Protein AF-A0A1I8BFE4-F1 (afdb_monomer_lite)

Structure (mmCIF, N/CA/C/O backbone):
data_AF-A0A1I8BFE4-F1
#
_entry.id   AF-A0A1I8BFE4-F1
#
loop_
_atom_site.group_PDB
_atom_site.id
_atom_site.type_symbol
_atom_site.label_atom_id
_atom_site.label_alt_id
_atom_site.label_comp_id
_atom_site.label_asym_id
_atom_sit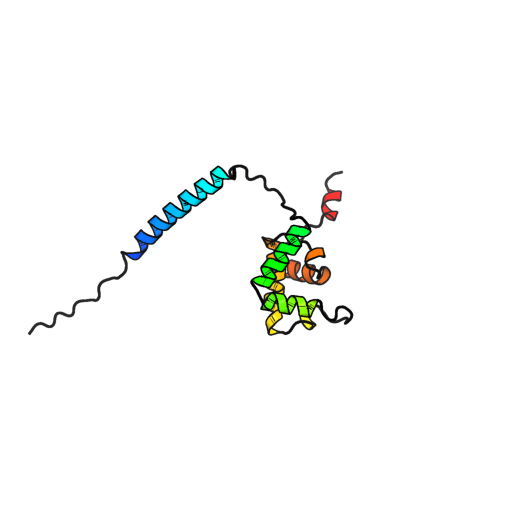e.label_entity_id
_atom_site.label_seq_id
_atom_site.pdbx_PDB_ins_code
_atom_site.Cartn_x
_atom_site.Cartn_y
_atom_site.Cartn_z
_atom_site.occupancy
_atom_site.B_iso_or_equiv
_atom_site.auth_seq_id
_atom_site.auth_comp_id
_atom_site.auth_asym_id
_atom_site.auth_atom_id
_atom_site.pdbx_PDB_model_num
ATOM 1 N N . MET A 1 1 ? -15.860 -60.209 39.116 1.00 42.31 1 MET A N 1
ATOM 2 C CA . MET A 1 1 ? -14.743 -59.276 38.864 1.00 42.31 1 MET A CA 1
ATOM 3 C C . MET A 1 1 ? -15.253 -58.228 37.896 1.00 42.31 1 MET A C 1
ATOM 5 O O . MET A 1 1 ? -15.353 -58.492 36.707 1.00 42.31 1 MET A O 1
ATOM 9 N N . ASP A 1 2 ? -15.693 -57.104 38.455 1.00 41.16 2 ASP A N 1
ATOM 10 C CA . ASP A 1 2 ? -16.298 -55.977 37.750 1.00 41.16 2 ASP A CA 1
ATOM 11 C C . ASP A 1 2 ? -15.225 -55.032 37.206 1.00 41.16 2 ASP A C 1
ATOM 13 O O . ASP A 1 2 ? -14.535 -54.362 37.973 1.00 41.16 2 ASP A O 1
ATOM 17 N N . THR A 1 3 ? -15.132 -54.897 35.888 1.00 40.34 3 THR A N 1
ATOM 18 C CA . THR A 1 3 ? -14.444 -53.771 35.246 1.00 40.34 3 THR A CA 1
ATOM 19 C C . THR A 1 3 ? -15.491 -52.840 34.647 1.00 40.34 3 THR A C 1
ATOM 21 O O . THR A 1 3 ? -15.815 -52.867 33.462 1.00 40.34 3 THR A O 1
ATOM 24 N N . LYS A 1 4 ? -16.050 -51.983 35.512 1.00 42.69 4 LYS A N 1
ATOM 25 C CA . LYS A 1 4 ? -16.855 -50.829 35.097 1.00 42.69 4 LYS A CA 1
ATOM 26 C C . LYS A 1 4 ? -15.959 -49.851 34.335 1.00 42.69 4 LYS A C 1
ATOM 28 O O . LYS A 1 4 ? -15.245 -49.054 34.940 1.00 42.69 4 LYS A O 1
ATOM 33 N N . TYR A 1 5 ? -16.029 -49.892 33.009 1.00 39.25 5 TYR A N 1
ATOM 34 C CA . TYR A 1 5 ? -15.545 -48.819 32.147 1.00 39.25 5 TYR A CA 1
ATOM 35 C C . TYR A 1 5 ? -16.319 -47.532 32.468 1.00 39.25 5 TYR A C 1
ATOM 37 O O . TYR A 1 5 ? -17.507 -47.406 32.170 1.00 39.25 5 TYR A O 1
ATOM 45 N N . LYS A 1 6 ? -15.645 -46.571 33.108 1.00 47.12 6 LYS A N 1
ATOM 46 C CA . LYS A 1 6 ? -16.141 -45.199 33.249 1.00 47.12 6 LYS A CA 1
ATOM 47 C C . LYS A 1 6 ? -16.002 -44.500 31.896 1.00 47.12 6 LYS A C 1
ATOM 49 O O . LYS A 1 6 ? -14.902 -44.416 31.355 1.00 47.12 6 LYS A O 1
ATOM 54 N N . LYS A 1 7 ? -17.124 -44.005 31.364 1.00 48.25 7 LYS A N 1
ATOM 55 C CA . LYS A 1 7 ? -17.155 -43.060 30.239 1.00 48.25 7 LYS A CA 1
ATOM 56 C C . LYS A 1 7 ? -16.271 -41.837 30.551 1.00 48.25 7 LYS A C 1
ATOM 58 O O . LYS A 1 7 ? -16.290 -41.383 31.698 1.00 48.25 7 LYS A O 1
ATOM 63 N N . PRO A 1 8 ? -15.546 -41.287 29.562 1.00 45.41 8 PRO A N 1
ATOM 64 C CA . PRO A 1 8 ? -14.879 -40.000 29.709 1.00 45.41 8 PRO A CA 1
ATOM 65 C C . PRO A 1 8 ? -15.920 -38.901 29.960 1.00 45.41 8 PRO A C 1
ATOM 67 O O . PRO A 1 8 ? -16.974 -38.875 29.323 1.00 45.41 8 PRO A O 1
ATOM 70 N N . MET A 1 9 ? -15.635 -38.048 30.946 1.00 48.41 9 MET A N 1
ATOM 71 C CA . MET A 1 9 ? -16.446 -36.885 31.297 1.00 48.41 9 MET A CA 1
ATOM 72 C C . MET A 1 9 ? -16.408 -35.847 30.171 1.00 48.41 9 MET A C 1
ATOM 74 O O . MET A 1 9 ? -15.344 -35.545 29.637 1.00 48.41 9 MET A O 1
ATOM 78 N N . ASP A 1 10 ? -17.579 -35.294 29.856 1.00 45.56 10 ASP A N 1
ATOM 79 C CA . ASP A 1 10 ? -17.772 -34.138 28.982 1.00 45.56 10 ASP A CA 1
ATOM 80 C C . ASP A 1 10 ? -17.005 -32.910 29.509 1.00 45.56 10 ASP A C 1
ATOM 82 O O . ASP A 1 10 ? -17.401 -32.280 30.490 1.00 45.56 10 ASP A O 1
ATOM 86 N N . GLU A 1 11 ? -15.945 -32.496 28.815 1.00 47.53 11 GLU A N 1
ATOM 87 C CA . GLU A 1 11 ? -15.238 -31.221 29.035 1.00 47.53 11 GLU A CA 1
ATOM 88 C C . GLU A 1 11 ? -15.999 -30.015 28.425 1.00 47.53 11 GLU A C 1
ATOM 90 O O . GLU A 1 11 ? -15.415 -29.073 27.887 1.00 47.53 11 GLU A O 1
ATOM 95 N N . GLY A 1 12 ? -17.335 -30.035 28.469 1.00 47.03 12 GLY A N 1
ATOM 96 C CA . GLY A 1 12 ? -18.188 -29.121 27.698 1.00 47.03 12 GLY A CA 1
ATOM 97 C C . GLY A 1 12 ? -18.652 -27.840 28.405 1.00 47.03 12 GLY A C 1
ATOM 98 O O . GLY A 1 12 ? -19.064 -26.891 27.729 1.00 47.03 12 GLY A O 1
ATOM 99 N N . GLU A 1 13 ? -18.606 -27.765 29.740 1.00 43.59 13 GLU A N 1
ATOM 100 C CA . GLU A 1 13 ? -19.368 -26.732 30.475 1.00 43.59 13 GLU A CA 1
ATOM 101 C C . GLU A 1 13 ? -18.541 -25.666 31.212 1.00 43.59 13 GLU A C 1
ATOM 103 O O . GLU A 1 13 ? -19.058 -24.586 31.498 1.00 43.59 13 GLU A O 1
ATOM 108 N N . SER A 1 14 ? -17.239 -25.870 31.438 1.00 45.25 14 SER A N 1
ATOM 109 C CA . SER A 1 14 ? -16.415 -24.909 32.203 1.00 45.25 14 SER A CA 1
ATOM 110 C C . SER A 1 14 ? -15.915 -23.704 31.373 1.00 45.25 14 SER A C 1
ATOM 112 O O . SER A 1 14 ? -15.817 -22.576 31.862 1.00 45.25 14 SER A O 1
ATOM 114 N N . SER A 1 15 ? -15.674 -23.893 30.070 1.00 44.22 15 SER A N 1
ATOM 115 C CA . SER A 1 15 ? -15.023 -22.893 29.196 1.00 44.22 15 SER A CA 1
ATOM 116 C C . SER A 1 15 ? -15.925 -21.712 28.782 1.00 44.22 15 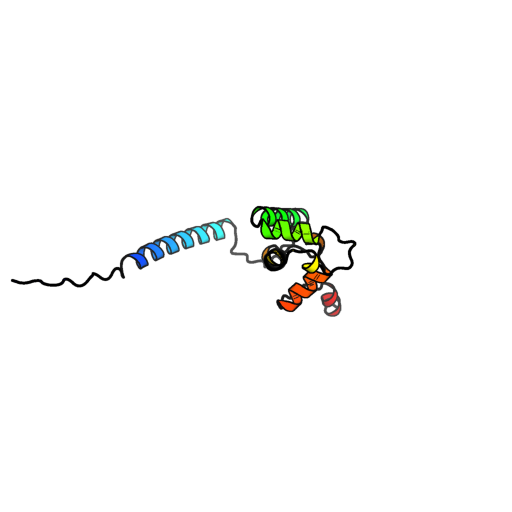SER A C 1
ATOM 118 O O . SER A 1 15 ? -15.458 -20.589 28.563 1.00 44.22 15 SER A O 1
ATOM 120 N N . LYS A 1 16 ? -17.249 -21.906 28.722 1.00 42.53 16 LYS A N 1
ATOM 121 C CA . LYS A 1 16 ? -18.178 -20.874 28.216 1.00 42.53 16 LYS A CA 1
ATOM 122 C C . LYS A 1 16 ? -18.401 -19.713 29.197 1.00 42.53 16 LYS A C 1
ATOM 124 O O . LYS A 1 16 ? -18.664 -18.590 28.765 1.00 42.53 16 LYS A O 1
ATOM 129 N N . ASN A 1 17 ? -18.266 -19.945 30.505 1.00 48.53 17 ASN A N 1
ATOM 130 C CA . ASN A 1 17 ? -18.554 -18.930 31.528 1.00 48.53 17 ASN A CA 1
ATOM 131 C C . ASN A 1 17 ? -17.400 -17.937 31.750 1.00 48.53 17 ASN A C 1
ATOM 133 O O . ASN A 1 17 ? -17.641 -16.740 31.931 1.00 48.53 17 ASN A O 1
ATOM 137 N N . TYR A 1 18 ? -16.147 -18.396 31.660 1.00 49.44 18 TYR A N 1
ATOM 138 C CA . TYR A 1 18 ? -14.967 -17.526 31.766 1.00 49.44 18 TYR A CA 1
ATOM 139 C C . TYR A 1 18 ? -14.925 -16.480 30.646 1.00 49.44 18 TYR A C 1
ATOM 141 O O . TYR A 1 18 ? -14.673 -15.296 30.889 1.00 49.44 18 TYR A O 1
ATOM 149 N N . ASN A 1 19 ? -15.273 -16.903 29.431 1.00 57.62 19 ASN A N 1
ATOM 150 C CA . ASN A 1 19 ? -15.276 -16.052 28.245 1.00 57.62 19 ASN A CA 1
ATOM 151 C C . ASN A 1 19 ? -16.345 -14.941 28.334 1.00 57.62 19 ASN A C 1
ATOM 153 O O . ASN A 1 19 ? -16.115 -13.797 27.943 1.00 57.62 19 ASN A O 1
ATOM 157 N N . LYS A 1 20 ? -17.494 -15.237 28.959 1.00 59.75 20 LYS A N 1
ATOM 158 C CA . LYS A 1 20 ? -18.599 -14.283 29.150 1.00 59.75 20 LYS A CA 1
ATOM 159 C C . LYS A 1 20 ? -18.265 -13.187 30.169 1.00 59.75 20 LYS A C 1
ATOM 161 O O . LYS A 1 20 ? -18.608 -12.025 29.952 1.00 59.75 20 LYS A O 1
ATOM 166 N N . LYS A 1 21 ? -17.565 -13.533 31.258 1.00 69.94 21 LYS A N 1
ATOM 167 C CA . LYS A 1 21 ? -17.121 -12.567 32.280 1.00 69.94 21 LYS A CA 1
ATOM 168 C C . LYS A 1 21 ? -16.032 -11.636 31.743 1.00 69.94 21 LYS A C 1
ATOM 170 O O . LYS A 1 21 ? -16.094 -10.432 31.986 1.00 69.94 21 LYS A O 1
ATOM 175 N N . TYR A 1 22 ? -15.080 -12.174 30.979 1.00 71.38 22 TYR A N 1
ATOM 176 C CA . TYR A 1 22 ? -14.043 -11.373 30.329 1.00 71.38 22 TYR A CA 1
ATOM 177 C C . TYR A 1 22 ? -14.640 -10.419 29.291 1.00 71.38 22 TYR A C 1
ATOM 179 O O . TYR A 1 22 ? -14.364 -9.224 29.325 1.00 71.38 22 TYR A O 1
ATOM 187 N N . TYR A 1 23 ? -15.535 -10.921 28.436 1.00 66.38 23 TYR A N 1
ATOM 188 C CA . TYR A 1 23 ? -16.222 -10.103 27.440 1.00 66.38 23 TYR A CA 1
ATOM 189 C C . TYR A 1 23 ? -17.051 -8.978 28.075 1.00 66.38 23 TYR A C 1
ATOM 191 O O . TYR A 1 23 ? -17.035 -7.850 27.590 1.00 66.38 23 TYR A O 1
ATOM 199 N N . LYS A 1 24 ? -17.733 -9.254 29.196 1.00 78.38 24 LYS A N 1
ATOM 200 C CA . LYS A 1 24 ? -18.476 -8.233 29.946 1.00 78.38 24 LYS A CA 1
ATOM 201 C C . LYS A 1 24 ? -17.547 -7.136 30.476 1.00 78.38 24 LYS A C 1
ATOM 203 O O . LYS A 1 24 ? -17.811 -5.965 30.227 1.00 78.38 24 LYS A O 1
ATOM 208 N N . LYS A 1 25 ? -16.434 -7.515 31.114 1.00 78.38 25 LYS A N 1
ATOM 209 C CA . LYS A 1 25 ? -15.439 -6.563 31.630 1.00 78.38 25 LYS A CA 1
ATOM 210 C C . LYS A 1 25 ? -14.799 -5.738 30.509 1.00 78.38 25 LYS A C 1
ATOM 212 O O . LYS A 1 25 ? -14.661 -4.529 30.641 1.00 78.38 25 LYS A O 1
ATOM 217 N N . PHE A 1 26 ? -14.464 -6.374 29.387 1.00 69.00 26 PHE A N 1
ATOM 218 C CA . PHE A 1 26 ? -13.947 -5.692 28.201 1.00 69.00 26 PHE A CA 1
ATOM 219 C C . PHE A 1 26 ? -14.953 -4.671 27.653 1.00 69.00 26 PHE A C 1
ATOM 221 O O . PHE A 1 26 ? -14.582 -3.545 27.344 1.00 69.00 26 PHE A O 1
ATOM 228 N N . LYS A 1 27 ? -16.238 -5.035 27.583 1.00 74.69 27 LYS A N 1
ATOM 229 C CA . LYS A 1 27 ? -17.304 -4.148 27.103 1.00 74.69 27 LYS A CA 1
ATOM 230 C C . LYS A 1 27 ? -17.540 -2.956 28.035 1.00 74.69 27 LYS A C 1
ATOM 232 O O . LYS A 1 27 ? -17.774 -1.852 27.559 1.00 74.69 27 LYS A O 1
ATOM 237 N N . GLU A 1 28 ? -17.460 -3.166 29.345 1.00 82.44 28 GLU A N 1
ATOM 238 C CA . GLU A 1 28 ? -17.547 -2.093 30.344 1.00 82.44 28 GLU A CA 1
ATOM 239 C C . GLU A 1 28 ? -16.371 -1.116 30.208 1.00 82.44 28 GLU A C 1
ATOM 241 O O . GLU A 1 28 ? -16.591 0.087 30.094 1.00 82.44 28 GLU A O 1
ATOM 246 N N . GLN A 1 29 ? -15.143 -1.633 30.089 1.00 75.12 29 GLN A N 1
ATOM 247 C CA . GLN A 1 29 ? -13.943 -0.818 29.865 1.00 75.12 29 GLN A CA 1
ATOM 248 C C . GLN A 1 29 ? -13.998 -0.048 28.539 1.00 75.12 29 GLN A C 1
ATOM 250 O O . GLN A 1 29 ? -13.617 1.119 28.487 1.00 75.12 29 GLN A O 1
ATOM 255 N N . LEU A 1 30 ? -14.501 -0.676 27.471 1.00 70.31 30 LEU A N 1
ATOM 256 C CA . LEU A 1 30 ? -14.699 -0.024 26.178 1.00 70.31 30 LEU A CA 1
ATOM 257 C C . LEU A 1 30 ? -15.679 1.152 26.300 1.00 70.31 30 LEU A C 1
ATOM 259 O O . LEU A 1 30 ? -15.362 2.256 25.871 1.00 70.31 30 LEU A O 1
ATOM 263 N N . ASN A 1 31 ? -16.824 0.942 26.954 1.00 74.31 31 ASN A N 1
ATOM 264 C CA . ASN A 1 31 ? -17.838 1.979 27.150 1.00 74.31 31 ASN A CA 1
ATOM 265 C C . ASN A 1 31 ? -17.320 3.154 27.998 1.00 74.31 31 ASN A C 1
ATOM 267 O O . ASN A 1 31 ? -17.668 4.304 27.739 1.00 74.31 31 ASN A O 1
ATOM 271 N N . GLU A 1 32 ? -16.505 2.890 29.023 1.00 78.81 32 GLU A N 1
ATOM 272 C CA . GLU A 1 32 ? -15.875 3.943 29.831 1.00 78.81 32 GLU A CA 1
ATOM 273 C C . GLU A 1 32 ? -14.899 4.785 29.002 1.00 78.81 32 GLU A C 1
ATOM 275 O O . GLU A 1 32 ? -14.895 6.013 29.108 1.00 78.81 32 GLU A O 1
ATOM 280 N N . ILE A 1 33 ? -14.110 4.139 28.138 1.00 73.75 33 ILE A N 1
ATOM 281 C CA . ILE A 1 33 ? -13.193 4.811 27.210 1.00 73.75 33 ILE A CA 1
ATOM 282 C C . ILE A 1 33 ? -13.975 5.641 26.186 1.00 73.75 33 ILE A C 1
ATOM 284 O O . ILE A 1 33 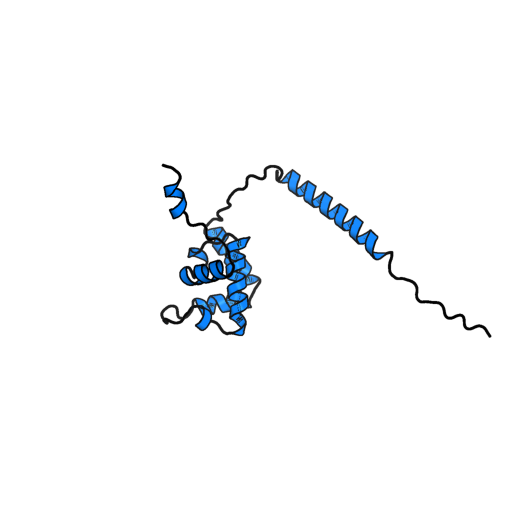? -13.609 6.788 25.931 1.00 73.75 33 ILE A O 1
ATOM 288 N N . GLU A 1 34 ? -15.051 5.101 25.619 1.00 68.12 34 GLU A N 1
ATOM 289 C CA . GLU A 1 34 ? -15.904 5.802 24.652 1.00 68.12 34 GLU A CA 1
ATOM 290 C C . GLU A 1 34 ? -16.554 7.048 25.272 1.00 68.12 34 GLU A C 1
ATOM 292 O O . GLU A 1 34 ? -16.482 8.133 24.692 1.00 68.12 34 GLU A O 1
ATOM 297 N N . LYS A 1 35 ? -17.096 6.934 26.492 1.00 73.12 35 LYS A N 1
ATOM 298 C CA . LYS A 1 35 ? -17.664 8.072 27.235 1.00 73.12 35 LYS A CA 1
ATOM 299 C C . LYS A 1 35 ? -16.612 9.119 27.588 1.00 73.12 35 LYS A C 1
ATOM 301 O O . LYS A 1 35 ? -16.836 10.308 27.379 1.00 73.12 35 LYS A O 1
ATOM 306 N N . LYS A 1 36 ? -15.441 8.694 28.081 1.00 72.44 36 LYS A N 1
ATOM 307 C CA . LYS A 1 36 ? -14.331 9.599 28.431 1.00 72.44 36 LYS A CA 1
ATOM 308 C C . LYS A 1 36 ? -13.827 10.392 27.221 1.00 72.44 36 LYS A C 1
ATOM 310 O O . LYS A 1 36 ? -13.405 11.533 27.377 1.00 72.44 36 LYS A O 1
ATOM 315 N N . ASN A 1 37 ? -13.881 9.798 26.031 1.00 62.59 37 ASN A N 1
ATOM 316 C CA . ASN A 1 37 ? -13.447 10.424 24.782 1.00 62.59 37 ASN A CA 1
ATOM 317 C C . ASN A 1 37 ? -14.583 11.127 24.017 1.00 62.59 37 ASN A C 1
ATOM 319 O O . ASN A 1 37 ? -14.373 11.544 22.879 1.00 62.59 37 ASN A O 1
ATOM 323 N N . ASN A 1 38 ? -15.767 11.279 24.625 1.00 59.22 38 ASN A N 1
ATOM 324 C CA . ASN A 1 38 ? -16.931 11.928 24.019 1.00 59.22 38 ASN A CA 1
ATOM 325 C C . ASN A 1 38 ? -17.335 11.296 22.663 1.00 59.22 38 ASN A C 1
ATOM 327 O O . ASN A 1 38 ? -17.771 11.981 21.736 1.00 59.22 38 ASN A O 1
ATOM 331 N N . CYS A 1 39 ? -17.169 9.971 22.539 1.00 55.34 39 CYS A N 1
ATOM 332 C CA . CYS A 1 39 ? -17.431 9.205 21.314 1.00 55.34 39 CYS A CA 1
ATOM 333 C C . CYS A 1 39 ? -18.927 9.060 20.975 1.00 55.34 39 CYS A C 1
ATOM 335 O O . CYS A 1 39 ? -19.256 8.557 19.898 1.00 55.34 39 CYS A O 1
ATOM 337 N N . ASP A 1 40 ? -19.825 9.522 21.853 1.00 53.75 40 ASP A N 1
ATOM 338 C CA . ASP A 1 40 ? -21.271 9.611 21.600 1.00 53.75 40 ASP A CA 1
ATOM 339 C C . ASP A 1 40 ? -21.582 10.549 20.418 1.00 53.75 40 ASP A C 1
ATOM 341 O O . ASP A 1 40 ? -22.570 10.367 19.702 1.00 53.75 40 ASP A O 1
ATOM 345 N N . TYR A 1 41 ? -20.684 11.500 20.132 1.00 44.22 41 TYR A N 1
ATOM 346 C CA . TYR A 1 41 ? -20.737 12.334 18.938 1.00 44.22 41 TYR A CA 1
ATOM 347 C C . TYR A 1 41 ? -20.042 11.631 17.762 1.00 44.22 41 TYR A C 1
ATOM 349 O O . TYR A 1 41 ? -18.890 11.906 17.420 1.00 44.22 41 TYR A O 1
ATOM 357 N N . LYS A 1 42 ? -20.756 10.721 17.087 1.00 48.81 42 LYS A N 1
ATOM 358 C CA . LYS A 1 42 ? -20.356 10.230 15.756 1.00 48.81 42 LYS A CA 1
ATOM 359 C C . LYS A 1 42 ? -20.596 11.311 14.703 1.00 48.81 42 LYS A C 1
ATOM 361 O O . LYS A 1 42 ? -21.375 11.126 13.769 1.00 48.81 42 LYS A O 1
ATOM 366 N N . GLU A 1 43 ? -19.888 12.432 14.800 1.00 43.41 43 GLU A N 1
ATOM 367 C CA . GLU A 1 43 ? -19.596 13.168 13.579 1.00 43.41 43 GLU A CA 1
ATOM 368 C C . GLU A 1 43 ? -18.819 12.195 12.691 1.00 43.41 43 GLU A C 1
ATOM 370 O O . GLU A 1 43 ? -17.724 11.756 13.047 1.00 43.41 43 GLU A O 1
ATOM 375 N N . LYS A 1 44 ? -19.385 11.823 11.537 1.00 42.56 44 LYS A N 1
ATOM 376 C CA . LYS A 1 44 ? -18.618 11.199 10.454 1.00 42.56 44 LYS A CA 1
ATOM 377 C C . LYS A 1 44 ? -17.618 12.240 9.950 1.00 42.56 44 LYS A C 1
ATOM 379 O O . LYS A 1 44 ? -17.788 12.808 8.873 1.00 42.56 44 LYS A O 1
ATOM 384 N N . ARG A 1 45 ? -16.592 12.537 10.746 1.00 40.06 45 ARG A N 1
ATOM 385 C CA . ARG A 1 45 ? -15.463 13.336 10.306 1.00 40.06 45 ARG A CA 1
ATOM 386 C C . ARG A 1 45 ? -14.798 12.504 9.231 1.00 40.06 45 ARG A C 1
ATOM 388 O O . ARG A 1 45 ? -14.329 11.403 9.499 1.00 40.06 45 ARG A O 1
ATOM 395 N N . LYS A 1 46 ? -14.796 13.013 8.001 1.00 50.94 46 LYS A N 1
ATOM 396 C CA . LYS A 1 46 ? -13.835 12.547 7.007 1.00 50.94 46 LYS A CA 1
ATOM 397 C C . LYS A 1 46 ? -12.477 12.999 7.516 1.00 50.94 46 LYS A C 1
ATOM 399 O O . LYS A 1 46 ? -12.070 14.133 7.253 1.00 50.94 46 LYS A O 1
ATOM 404 N N . ILE A 1 47 ? -11.842 12.163 8.325 1.00 53.91 47 ILE A N 1
ATOM 405 C CA . ILE A 1 47 ? -10.474 12.399 8.743 1.00 53.91 47 ILE A CA 1
ATOM 406 C C . ILE A 1 47 ? -9.675 12.345 7.443 1.00 53.91 47 ILE A C 1
ATOM 408 O O . ILE A 1 47 ? -9.682 11.363 6.719 1.00 53.91 47 ILE A O 1
ATOM 412 N N . HIS A 1 48 ? -9.093 13.473 7.064 1.00 63.75 48 HIS A N 1
ATOM 413 C CA . HIS A 1 48 ? -8.070 13.482 6.033 1.00 63.75 48 HIS A CA 1
ATOM 414 C C . HIS A 1 48 ? -6.774 13.570 6.820 1.00 63.75 48 HIS A C 1
ATOM 416 O O . HIS A 1 48 ? -6.452 14.660 7.306 1.00 63.75 48 HIS A O 1
ATOM 422 N N . PRO A 1 49 ? -6.084 12.439 7.061 1.00 79.44 49 PRO A N 1
ATOM 423 C CA . PRO A 1 49 ? -4.861 12.477 7.833 1.00 79.44 49 PRO A CA 1
ATOM 424 C C . PRO A 1 49 ? -3.901 13.457 7.161 1.00 79.44 49 PRO A C 1
ATOM 426 O O . PRO A 1 49 ? -3.819 13.529 5.931 1.00 79.44 49 PRO A O 1
ATOM 429 N N . SER A 1 50 ? -3.194 14.250 7.964 1.00 89.00 50 SER A N 1
ATOM 430 C CA . SER A 1 50 ? -2.197 15.175 7.430 1.00 89.00 50 SER A CA 1
ATOM 431 C C . SER A 1 50 ? -1.159 14.410 6.604 1.00 89.00 50 SER A C 1
ATOM 433 O O . SER A 1 50 ? -0.927 13.222 6.833 1.00 89.00 50 SER A O 1
ATOM 435 N N . ILE A 1 51 ? -0.481 15.087 5.674 1.00 89.88 51 ILE A N 1
ATOM 436 C CA . ILE A 1 51 ? 0.597 14.469 4.879 1.00 89.88 51 ILE A CA 1
ATOM 437 C C . ILE A 1 51 ? 1.628 13.789 5.797 1.00 89.88 51 ILE A C 1
ATOM 439 O O . ILE A 1 51 ? 2.110 12.700 5.493 1.00 89.88 51 ILE A O 1
ATOM 443 N N . LYS A 1 52 ? 1.935 14.405 6.948 1.00 90.88 52 LYS A N 1
ATOM 444 C CA . LYS A 1 52 ? 2.822 13.833 7.968 1.00 90.88 52 LYS A CA 1
ATOM 445 C C . LYS A 1 52 ? 2.278 12.507 8.514 1.00 90.88 52 LYS A C 1
ATOM 447 O O . LYS A 1 52 ? 2.977 11.505 8.433 1.00 90.88 52 LYS A O 1
ATOM 452 N N . MET A 1 53 ? 1.026 12.485 8.973 1.00 90.06 53 MET A N 1
ATOM 453 C CA . MET A 1 53 ? 0.378 11.276 9.498 1.00 90.06 53 MET A CA 1
ATOM 454 C C . MET A 1 53 ? 0.322 10.154 8.452 1.00 90.06 53 MET A C 1
ATOM 456 O O . MET A 1 53 ? 0.567 8.995 8.757 1.00 90.06 53 MET A O 1
ATOM 460 N N . GLN A 1 54 ? 0.036 10.483 7.192 1.00 92.69 54 GLN A N 1
ATOM 461 C CA . GLN A 1 54 ? 0.001 9.495 6.112 1.00 92.69 54 GLN A CA 1
ATOM 462 C C . GLN A 1 54 ? 1.370 8.845 5.865 1.00 92.69 54 GLN A C 1
ATOM 464 O O . GLN A 1 54 ? 1.447 7.633 5.659 1.00 92.69 54 GLN A O 1
ATOM 469 N N . LYS A 1 55 ? 2.456 9.629 5.917 1.00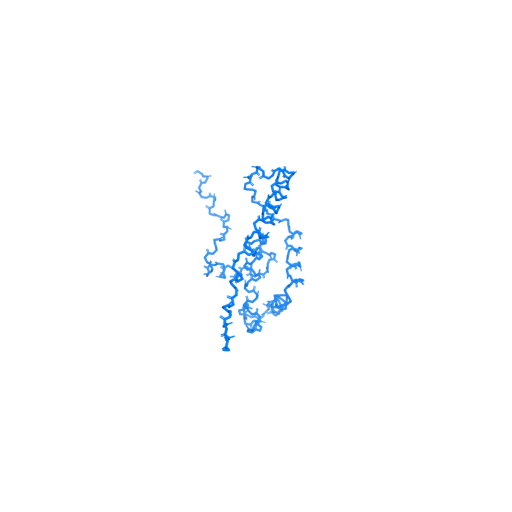 93.62 55 LYS A N 1
ATOM 470 C CA . LYS A 1 55 ? 3.827 9.099 5.844 1.00 93.62 55 LYS A CA 1
ATOM 471 C C . LYS A 1 55 ? 4.140 8.205 7.043 1.00 93.62 55 LYS A C 1
ATOM 473 O O . LYS A 1 55 ? 4.608 7.089 6.842 1.00 93.62 55 LYS A O 1
ATOM 478 N N . GLU A 1 56 ? 3.795 8.648 8.250 1.00 91.25 56 GLU A N 1
ATOM 479 C CA . GLU A 1 56 ? 3.970 7.867 9.482 1.00 91.25 56 GLU A CA 1
ATOM 480 C C . GLU A 1 56 ? 3.192 6.541 9.435 1.00 91.25 56 GLU A C 1
ATOM 482 O O . GLU A 1 56 ? 3.713 5.508 9.843 1.00 91.25 56 GLU A O 1
ATOM 487 N N . LEU A 1 57 ? 1.978 6.524 8.874 1.00 92.56 57 LEU A N 1
ATOM 488 C CA . LEU A 1 57 ? 1.187 5.302 8.684 1.00 92.56 57 LEU A CA 1
ATOM 489 C C . LEU A 1 57 ? 1.841 4.327 7.701 1.00 92.56 57 LEU A C 1
ATOM 491 O O . LEU A 1 57 ? 1.844 3.116 7.938 1.00 92.56 57 LEU A O 1
ATOM 495 N N . ILE A 1 58 ? 2.405 4.839 6.606 1.00 95.00 58 ILE A N 1
ATOM 496 C CA . ILE A 1 58 ? 3.161 4.022 5.654 1.00 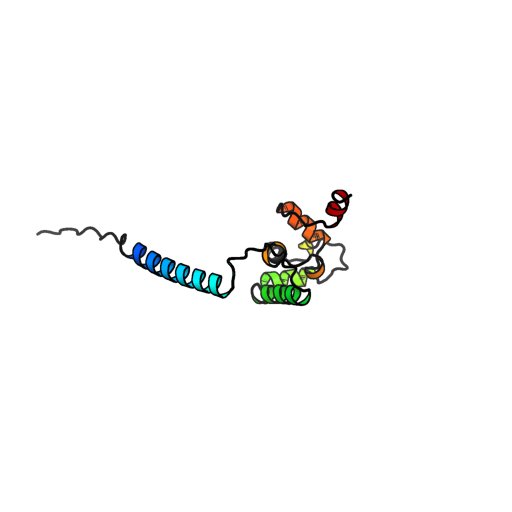95.00 58 ILE A CA 1
ATOM 497 C C . ILE A 1 58 ? 4.382 3.407 6.348 1.00 95.00 58 ILE A C 1
ATOM 499 O O . ILE A 1 58 ? 4.577 2.196 6.264 1.00 95.00 58 ILE A O 1
ATOM 503 N N . GLU A 1 59 ? 5.180 4.217 7.046 1.00 95.31 59 GLU A N 1
ATOM 504 C CA . GLU A 1 59 ? 6.381 3.771 7.765 1.00 95.31 59 GLU A CA 1
ATOM 505 C C . GLU A 1 59 ? 6.041 2.757 8.861 1.00 95.31 59 GLU A C 1
ATOM 507 O O . GLU A 1 59 ? 6.691 1.715 8.985 1.00 95.31 59 GLU A O 1
ATOM 512 N N . TYR A 1 60 ? 4.968 3.012 9.611 1.00 93.94 60 TYR A N 1
ATOM 513 C CA . TYR A 1 60 ? 4.440 2.080 10.593 1.00 93.94 60 TYR A CA 1
ATOM 514 C C . TYR A 1 60 ? 4.103 0.737 9.941 1.00 93.94 60 TYR A C 1
ATOM 516 O O . TYR A 1 60 ? 4.555 -0.305 10.418 1.00 93.94 60 TYR A O 1
ATOM 524 N N . TYR A 1 61 ? 3.370 0.733 8.827 1.00 94.19 61 TYR A N 1
ATOM 525 C CA . TYR A 1 61 ? 2.999 -0.509 8.151 1.00 94.19 61 TYR A CA 1
ATOM 526 C C . TYR A 1 61 ? 4.219 -1.247 7.575 1.00 94.19 61 TYR A C 1
ATOM 528 O O . TYR A 1 61 ? 4.325 -2.464 7.722 1.00 94.19 61 TYR A O 1
ATOM 536 N N . GLU A 1 62 ? 5.190 -0.527 7.008 1.00 95.94 62 GLU A N 1
ATOM 537 C CA . GLU A 1 62 ? 6.471 -1.095 6.564 1.00 95.94 62 GLU A CA 1
ATOM 538 C C . GLU A 1 62 ? 7.275 -1.717 7.713 1.00 95.94 62 GLU A C 1
ATOM 540 O O . GLU A 1 62 ? 7.938 -2.738 7.519 1.00 95.94 62 GLU A O 1
ATOM 545 N N . SER A 1 63 ? 7.204 -1.142 8.918 1.00 94.38 63 SER A N 1
ATOM 546 C CA . SER A 1 63 ? 7.846 -1.707 10.112 1.00 94.38 63 SER A CA 1
ATOM 547 C C . SER A 1 63 ? 7.192 -3.014 10.581 1.00 94.38 63 SER A C 1
ATOM 549 O O . SER A 1 63 ? 7.856 -3.852 11.189 1.00 94.38 63 SER A O 1
ATOM 551 N N . LYS A 1 64 ? 5.894 -3.203 10.298 1.00 94.50 64 LYS A N 1
ATOM 552 C CA . LYS A 1 64 ? 5.118 -4.386 10.705 1.00 94.50 64 LYS A CA 1
ATOM 553 C C . LYS A 1 64 ? 5.076 -5.476 9.640 1.00 94.50 64 LYS A C 1
ATOM 555 O O . LYS A 1 64 ? 4.947 -6.646 9.987 1.00 94.50 64 LYS A O 1
ATOM 560 N N . ASN A 1 65 ? 5.196 -5.115 8.366 1.00 96.00 65 ASN A N 1
ATOM 561 C CA . ASN A 1 65 ? 5.155 -6.047 7.246 1.00 96.00 65 ASN A CA 1
ATOM 562 C C . ASN A 1 65 ? 6.406 -5.891 6.369 1.00 96.00 65 ASN A C 1
ATOM 564 O O . ASN A 1 65 ? 6.461 -5.070 5.449 1.00 96.00 65 ASN A O 1
ATOM 568 N N . ARG A 1 66 ? 7.413 -6.731 6.644 1.00 97.44 66 ARG A N 1
ATOM 569 C CA . ARG A 1 66 ? 8.685 -6.750 5.905 1.00 97.44 66 ARG A CA 1
ATOM 570 C C . ARG A 1 66 ? 8.492 -7.052 4.415 1.00 97.44 66 ARG A C 1
ATOM 572 O O . ARG A 1 66 ? 9.137 -6.408 3.596 1.00 97.44 66 ARG A O 1
ATOM 579 N N . ASN A 1 67 ? 7.583 -7.967 4.067 1.00 97.94 67 ASN A N 1
ATOM 580 C CA . ASN A 1 67 ? 7.303 -8.323 2.673 1.00 97.94 67 ASN A CA 1
ATOM 581 C C . ASN A 1 67 ? 6.707 -7.139 1.911 1.00 97.94 67 ASN A C 1
ATOM 583 O O . ASN A 1 67 ? 7.111 -6.866 0.785 1.00 97.94 67 ASN A O 1
ATOM 587 N N . PHE A 1 68 ? 5.784 -6.399 2.532 1.00 97.62 68 PHE A N 1
ATOM 588 C CA . PHE A 1 68 ? 5.250 -5.172 1.946 1.00 97.62 68 PHE A CA 1
ATOM 589 C C . PHE A 1 68 ? 6.338 -4.112 1.757 1.00 97.62 68 PHE A C 1
ATOM 591 O O . PHE A 1 68 ? 6.419 -3.516 0.684 1.00 97.62 68 PHE A O 1
ATOM 598 N N . LYS A 1 69 ? 7.189 -3.896 2.769 1.00 97.44 69 LYS A N 1
ATOM 599 C CA . LYS A 1 69 ? 8.312 -2.951 2.690 1.00 97.44 69 LYS A CA 1
ATOM 600 C C . LYS A 1 69 ? 9.234 -3.276 1.516 1.00 97.44 69 LYS A C 1
ATOM 602 O O . LYS A 1 69 ? 9.568 -2.397 0.725 1.00 97.44 69 LYS A O 1
ATOM 607 N N . GLU A 1 70 ? 9.615 -4.541 1.388 1.00 97.19 70 GLU A N 1
ATOM 608 C CA . GLU A 1 70 ? 10.471 -5.024 0.307 1.00 97.19 70 GLU A CA 1
ATOM 609 C C . GLU A 1 70 ? 9.794 -4.879 -1.059 1.00 97.19 70 GLU A C 1
ATOM 611 O O . GLU A 1 70 ? 10.378 -4.304 -1.975 1.00 97.19 70 GLU A O 1
ATOM 616 N N . ALA A 1 71 ? 8.526 -5.277 -1.179 1.00 96.38 71 ALA A N 1
ATOM 617 C CA . ALA A 1 71 ? 7.767 -5.127 -2.415 1.00 96.38 71 ALA A CA 1
ATOM 618 C C . ALA A 1 71 ? 7.609 -3.659 -2.836 1.00 96.38 71 ALA A C 1
ATOM 620 O O . ALA A 1 71 ? 7.736 -3.325 -4.012 1.00 96.38 71 ALA A O 1
ATOM 621 N N . ARG A 1 72 ? 7.347 -2.761 -1.876 1.00 94.88 72 ARG A N 1
ATOM 622 C CA . ARG A 1 72 ? 7.217 -1.321 -2.122 1.00 94.88 72 ARG A CA 1
ATOM 623 C C . ARG A 1 72 ? 8.545 -0.698 -2.536 1.00 94.88 72 ARG A C 1
ATOM 625 O O . ARG A 1 72 ? 8.535 0.202 -3.373 1.00 94.88 72 ARG A O 1
ATOM 632 N N . LYS A 1 73 ? 9.663 -1.179 -1.988 1.00 95.06 73 LYS A N 1
ATOM 633 C CA . LYS A 1 73 ? 11.009 -0.806 -2.432 1.00 95.06 73 LYS A CA 1
ATOM 634 C C . LYS A 1 73 ? 11.240 -1.245 -3.884 1.00 95.06 73 LYS A C 1
ATOM 636 O O . LYS A 1 73 ? 11.478 -0.380 -4.721 1.00 95.06 73 LYS A O 1
ATOM 641 N N . GLN A 1 74 ? 11.033 -2.526 -4.202 1.00 93.81 74 GLN A N 1
ATOM 642 C CA . GLN A 1 74 ? 11.176 -3.069 -5.564 1.00 93.81 74 GLN A CA 1
ATOM 643 C C . GLN A 1 74 ? 10.287 -2.339 -6.585 1.00 93.81 74 GLN A C 1
ATOM 645 O O . GLN A 1 74 ? 10.713 -2.035 -7.692 1.00 93.81 74 GLN A O 1
ATOM 650 N N . ALA A 1 75 ? 9.057 -1.985 -6.202 1.00 92.12 75 ALA A N 1
ATOM 651 C CA . ALA A 1 75 ? 8.136 -1.247 -7.063 1.00 92.12 75 ALA A CA 1
ATOM 652 C C . ALA A 1 75 ? 8.608 0.184 -7.393 1.00 92.12 75 ALA A C 1
ATOM 654 O O . ALA A 1 75 ? 8.247 0.718 -8.446 1.00 92.12 75 ALA A O 1
ATOM 655 N N . LYS A 1 76 ? 9.356 0.825 -6.482 1.00 89.62 76 LYS A N 1
ATOM 656 C CA . LYS A 1 76 ? 9.911 2.180 -6.651 1.00 89.62 76 LYS A CA 1
ATOM 657 C C . LYS A 1 76 ? 11.256 2.182 -7.364 1.00 89.62 76 LYS A C 1
ATOM 659 O O . LYS A 1 76 ? 11.581 3.154 -8.035 1.00 89.62 76 LYS A O 1
ATOM 664 N N . GLU A 1 77 ? 12.035 1.126 -7.206 1.00 84.44 77 GLU A N 1
ATOM 665 C CA . GLU A 1 77 ? 13.274 0.951 -7.950 1.00 84.44 77 GLU A CA 1
ATOM 666 C C . GLU A 1 77 ? 12.928 0.702 -9.431 1.00 84.44 77 GLU A C 1
ATOM 668 O O . GLU A 1 77 ? 11.971 -0.000 -9.759 1.00 84.44 77 GLU A O 1
ATOM 673 N N . ASN A 1 78 ? 13.668 1.332 -10.347 1.00 65.44 78 ASN A N 1
ATOM 674 C CA . ASN A 1 78 ? 13.481 1.211 -11.801 1.00 65.44 78 ASN A CA 1
ATOM 675 C C . ASN A 1 78 ? 12.149 1.770 -12.347 1.00 65.44 78 ASN A C 1
ATOM 677 O O . ASN A 1 78 ? 11.518 1.153 -13.208 1.00 65.44 78 ASN A O 1
ATOM 681 N N . MET A 1 79 ? 11.714 2.947 -11.874 1.00 68.25 79 MET A N 1
ATOM 682 C CA . MET A 1 79 ? 10.542 3.648 -12.433 1.00 68.25 79 MET A CA 1
ATOM 683 C C . MET A 1 79 ? 10.702 4.059 -13.905 1.00 68.25 79 MET A C 1
ATOM 685 O O . MET A 1 79 ? 9.684 4.212 -14.576 1.00 68.25 79 MET A O 1
ATOM 689 N N . ASP A 1 80 ? 11.940 4.189 -14.390 1.00 63.69 80 ASP A N 1
ATOM 690 C CA . ASP A 1 80 ? 12.263 4.549 -15.779 1.00 63.69 80 ASP A CA 1
ATOM 691 C C . ASP A 1 80 ? 12.054 3.389 -16.761 1.00 63.69 80 ASP A C 1
ATOM 693 O O . ASP A 1 80 ? 11.989 3.585 -17.971 1.00 63.69 80 ASP A O 1
ATOM 697 N N . ASN A 1 81 ? 11.922 2.166 -16.245 1.00 58.59 81 ASN A N 1
ATOM 698 C CA . ASN A 1 81 ? 11.597 1.003 -17.049 1.00 58.59 81 ASN A CA 1
ATOM 699 C C . ASN A 1 81 ? 10.082 1.021 -17.314 1.00 58.59 81 ASN A C 1
ATOM 701 O O . ASN A 1 81 ? 9.292 1.009 -16.367 1.00 58.59 81 ASN A O 1
ATOM 705 N N . GLU A 1 82 ? 9.656 1.000 -18.582 1.00 58.50 82 GLU A N 1
ATOM 706 C CA . GLU A 1 82 ? 8.235 1.042 -18.996 1.00 58.50 82 GLU A CA 1
ATOM 707 C C . GLU A 1 82 ? 7.383 -0.140 -18.471 1.00 58.50 82 GLU A C 1
ATOM 709 O O . GLU A 1 82 ? 6.167 -0.215 -18.680 1.00 58.50 82 GLU A O 1
ATOM 714 N N . ASN A 1 83 ? 8.008 -1.063 -17.740 1.00 62.81 83 ASN A N 1
ATOM 715 C CA . ASN A 1 83 ? 7.405 -2.232 -17.124 1.00 62.81 83 ASN A CA 1
ATOM 716 C C . ASN A 1 83 ? 6.274 -1.883 -16.138 1.00 62.81 83 ASN A C 1
ATOM 718 O O . ASN A 1 83 ? 6.322 -0.937 -15.330 1.00 62.81 83 ASN A O 1
ATOM 722 N N . ARG A 1 84 ? 5.227 -2.719 -16.153 1.00 83.81 84 ARG A N 1
ATOM 723 C CA . ARG A 1 84 ? 4.072 -2.583 -15.256 1.00 83.81 84 ARG A CA 1
ATOM 724 C C . ARG A 1 84 ? 4.545 -2.717 -13.805 1.00 83.81 84 ARG A C 1
ATOM 726 O O . ARG A 1 84 ? 5.510 -3.412 -13.509 1.00 83.81 84 ARG A O 1
ATOM 733 N N . VAL A 1 85 ? 3.856 -2.057 -12.871 1.00 89.19 85 VAL A N 1
ATOM 734 C CA . VAL A 1 85 ? 4.272 -1.993 -11.452 1.00 89.19 85 VAL A CA 1
ATOM 735 C C . VAL A 1 85 ? 4.520 -3.375 -10.835 1.00 89.19 85 VAL A C 1
ATOM 737 O O . VAL A 1 85 ? 5.485 -3.539 -10.102 1.00 89.19 85 VAL A O 1
ATOM 740 N N . LEU A 1 86 ? 3.692 -4.377 -11.148 1.00 90.94 86 LEU A N 1
ATOM 741 C CA . LEU A 1 86 ? 3.855 -5.731 -10.602 1.00 90.94 86 LEU A CA 1
ATOM 742 C C . LEU A 1 86 ? 5.026 -6.509 -11.209 1.00 90.94 86 LEU A C 1
ATOM 744 O O . LEU A 1 86 ? 5.521 -7.431 -10.566 1.00 90.94 86 LEU A O 1
ATOM 748 N N . ASP A 1 87 ? 5.478 -6.151 -12.408 1.00 90.69 87 ASP A N 1
ATOM 749 C CA . ASP A 1 87 ? 6.577 -6.849 -13.083 1.00 90.69 87 ASP A CA 1
ATOM 750 C C . ASP A 1 87 ? 7.927 -6.509 -12.441 1.00 90.69 87 ASP A C 1
ATOM 752 O O . ASP A 1 87 ? 8.853 -7.310 -12.488 1.00 90.69 87 ASP A O 1
ATOM 756 N N . ARG A 1 88 ? 8.004 -5.365 -11.750 1.00 91.06 88 ARG A N 1
ATOM 757 C CA . ARG A 1 88 ? 9.150 -4.958 -10.924 1.00 91.06 88 ARG A CA 1
ATOM 758 C C . ARG A 1 88 ? 9.245 -5.700 -9.593 1.00 91.06 88 ARG A C 1
ATOM 760 O O . ARG A 1 88 ? 10.248 -5.574 -8.908 1.00 91.06 88 ARG A O 1
ATOM 767 N N . ILE A 1 89 ? 8.196 -6.426 -9.207 1.00 93.62 89 ILE A N 1
ATOM 768 C CA . ILE A 1 89 ? 8.075 -7.054 -7.892 1.00 93.62 89 ILE A CA 1
ATOM 769 C C . ILE A 1 89 ? 8.182 -8.567 -8.048 1.00 93.62 89 ILE A C 1
ATOM 771 O O . ILE A 1 89 ? 7.473 -9.171 -8.867 1.00 93.62 89 ILE A O 1
ATOM 775 N N . GLU A 1 90 ? 9.003 -9.191 -7.205 1.00 95.12 90 GLU A N 1
ATOM 776 C CA . GLU A 1 90 ? 9.108 -10.646 -7.118 1.00 95.12 90 GLU A CA 1
ATOM 777 C C . GLU A 1 90 ? 7.722 -11.297 -6.958 1.00 95.12 90 GLU A C 1
ATOM 779 O O . GLU A 1 90 ? 6.928 -10.856 -6.118 1.00 95.12 90 GLU A O 1
ATOM 784 N N . PRO A 1 91 ? 7.408 -12.379 -7.699 1.00 95.44 91 PRO A N 1
ATOM 785 C CA . PRO A 1 91 ? 6.073 -12.978 -7.703 1.00 95.44 91 PRO A CA 1
ATOM 786 C C . PRO A 1 91 ? 5.492 -13.272 -6.313 1.00 95.44 91 PRO A C 1
ATOM 788 O O . PRO A 1 91 ? 4.320 -12.984 -6.069 1.00 95.44 91 PRO A O 1
ATOM 791 N N . LYS A 1 92 ? 6.319 -13.761 -5.377 1.00 96.81 92 LYS A N 1
ATOM 792 C CA . LYS A 1 92 ? 5.910 -14.076 -3.995 1.00 96.81 92 LYS A CA 1
ATOM 793 C C . LYS A 1 92 ? 5.504 -12.846 -3.166 1.00 96.81 92 LYS A C 1
ATOM 795 O O . LYS A 1 92 ? 4.776 -12.990 -2.190 1.00 96.81 92 LYS A O 1
ATOM 800 N N . LEU A 1 93 ? 5.951 -11.645 -3.542 1.00 97.31 93 LEU A N 1
ATOM 801 C CA . LEU A 1 93 ? 5.721 -10.402 -2.795 1.00 97.31 93 LEU A CA 1
ATOM 802 C C . LEU A 1 93 ? 4.514 -9.598 -3.309 1.00 97.31 93 LEU A C 1
ATOM 804 O O . LEU A 1 93 ? 3.982 -8.742 -2.599 1.00 97.31 93 LEU A O 1
ATOM 808 N N . ARG A 1 94 ? 4.038 -9.884 -4.528 1.00 95.12 94 ARG A N 1
ATOM 809 C CA . ARG A 1 94 ? 2.963 -9.125 -5.202 1.00 95.12 94 ARG A CA 1
ATOM 810 C C . ARG A 1 94 ? 1.662 -9.069 -4.401 1.00 95.12 94 ARG A C 1
ATOM 812 O O . ARG A 1 94 ? 0.996 -8.036 -4.380 1.00 95.12 94 ARG A O 1
ATOM 819 N N . VAL A 1 95 ? 1.300 -10.169 -3.740 1.00 95.75 95 VAL A N 1
ATOM 820 C CA . VAL A 1 95 ? 0.067 -10.254 -2.941 1.00 95.75 95 VAL A CA 1
ATOM 821 C C . VAL A 1 95 ? 0.133 -9.315 -1.739 1.00 95.75 95 VAL A C 1
ATOM 823 O O . VAL A 1 95 ? -0.799 -8.5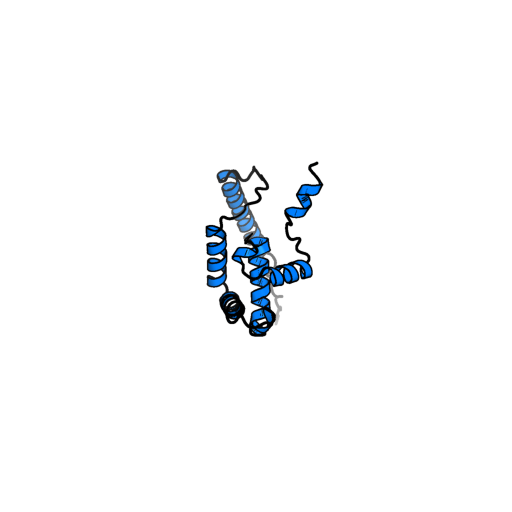44 -1.512 1.00 95.75 95 VAL A O 1
ATOM 826 N N . GLU A 1 96 ? 1.243 -9.335 -1.003 1.00 96.88 96 GLU A N 1
ATOM 827 C CA . GLU A 1 96 ? 1.444 -8.466 0.160 1.00 96.88 96 GLU A CA 1
ATOM 828 C C . GLU A 1 96 ? 1.523 -6.993 -0.243 1.00 96.88 96 GLU A C 1
ATOM 830 O O . GLU A 1 96 ? 0.964 -6.138 0.441 1.00 96.88 96 GLU A O 1
ATOM 835 N N . PHE A 1 97 ? 2.106 -6.694 -1.407 1.00 96.62 97 PHE A N 1
ATOM 836 C CA . PHE A 1 97 ? 2.081 -5.349 -1.977 1.00 96.62 97 PHE A CA 1
ATOM 837 C C . PHE A 1 97 ? 0.655 -4.831 -2.197 1.00 96.62 97 PHE A C 1
ATOM 839 O O . PHE A 1 97 ? 0.299 -3.759 -1.709 1.00 96.62 97 PHE A O 1
ATOM 846 N N . ILE A 1 98 ? -0.186 -5.610 -2.889 1.00 95.19 98 ILE A N 1
ATOM 847 C CA . ILE A 1 98 ? -1.584 -5.242 -3.154 1.00 95.19 98 ILE A CA 1
ATOM 848 C C . ILE A 1 98 ? -2.364 -5.102 -1.842 1.00 95.19 98 ILE A C 1
ATOM 850 O O . ILE A 1 98 ? -3.071 -4.111 -1.658 1.00 95.19 98 ILE A O 1
ATOM 854 N N . ARG A 1 99 ? -2.211 -6.051 -0.909 1.00 95.25 99 ARG A N 1
ATOM 855 C CA . ARG A 1 99 ? -2.865 -6.003 0.409 1.00 95.25 99 ARG A CA 1
ATOM 856 C C . ARG A 1 99 ? -2.489 -4.751 1.190 1.00 95.25 99 ARG A C 1
ATOM 858 O O . ARG A 1 99 ? -3.381 -4.095 1.721 1.00 95.25 99 ARG A O 1
ATOM 865 N N . GLY A 1 100 ? -1.208 -4.392 1.224 1.00 95.56 100 GLY A N 1
ATOM 866 C CA . GLY A 1 100 ? -0.753 -3.194 1.921 1.00 95.56 100 GLY A CA 1
ATOM 867 C C . GLY A 1 100 ? -1.278 -1.908 1.285 1.00 95.56 100 GLY A C 1
ATOM 868 O O . GLY A 1 100 ? -1.772 -1.040 1.999 1.00 95.56 100 GLY A O 1
ATOM 869 N N . LEU A 1 101 ? -1.280 -1.808 -0.051 1.00 94.81 101 LEU A N 1
ATOM 870 C CA . LEU A 1 101 ? -1.869 -0.661 -0.755 1.00 94.81 101 LEU A CA 1
ATOM 871 C C . LEU A 1 101 ? -3.365 -0.502 -0.453 1.00 94.81 101 LEU A C 1
ATOM 873 O O . LEU A 1 101 ? -3.826 0.604 -0.172 1.00 94.81 101 LEU A O 1
ATOM 877 N N . LEU A 1 102 ? -4.120 -1.602 -0.489 1.00 92.25 102 LEU A N 1
ATOM 878 C CA . LEU A 1 102 ? -5.542 -1.604 -0.151 1.00 92.25 102 LEU A CA 1
ATOM 879 C C . LEU A 1 102 ? -5.774 -1.245 1.315 1.00 92.25 102 LEU A C 1
ATOM 881 O O . LEU A 1 102 ? -6.660 -0.448 1.606 1.00 92.25 102 LEU A O 1
ATOM 885 N N . GLY A 1 103 ? -4.982 -1.812 2.225 1.00 90.56 103 GLY A N 1
ATOM 886 C CA . GLY A 1 103 ? -5.092 -1.566 3.657 1.00 90.56 103 GLY A CA 1
ATOM 887 C C . GLY A 1 103 ? -4.848 -0.100 4.006 1.00 90.56 103 GLY A C 1
ATOM 888 O O . GLY A 1 103 ? -5.676 0.532 4.660 1.00 90.56 103 GLY A O 1
ATOM 889 N N . LEU A 1 104 ? -3.753 0.462 3.493 1.00 92.25 104 LEU A N 1
ATOM 890 C CA . LEU A 1 104 ? -3.392 1.863 3.698 1.00 92.25 104 LEU A CA 1
ATOM 891 C C . LEU A 1 104 ? -4.414 2.817 3.072 1.00 92.25 104 LEU A C 1
ATOM 893 O O . LEU A 1 104 ? -4.784 3.797 3.706 1.00 92.25 104 LEU A O 1
ATOM 897 N N . TYR A 1 105 ? -4.928 2.520 1.876 1.00 90.38 105 TYR A N 1
ATOM 898 C CA . TYR A 1 105 ? -5.952 3.358 1.249 1.00 90.38 105 TYR A CA 1
ATOM 899 C C . TYR A 1 105 ? -7.303 3.275 1.976 1.00 90.38 105 TYR A C 1
ATOM 901 O O . TYR A 1 105 ? -7.928 4.292 2.262 1.00 90.38 105 TYR A O 1
ATOM 909 N N . LYS A 1 106 ? -7.781 2.058 2.264 1.00 85.69 106 LYS A N 1
ATOM 910 C CA . LYS A 1 106 ? -9.145 1.823 2.759 1.00 85.69 106 LYS A CA 1
ATOM 911 C C . LYS A 1 106 ? -9.299 2.086 4.254 1.00 85.69 106 LYS A C 1
ATOM 913 O O . LYS A 1 106 ? -10.362 2.546 4.658 1.00 85.69 106 LYS A O 1
ATOM 918 N N . PHE A 1 107 ? -8.286 1.748 5.050 1.00 86.62 107 PHE A N 1
ATOM 919 C CA . PHE A 1 107 ? -8.331 1.848 6.511 1.00 86.62 107 PHE A CA 1
ATOM 920 C C . PHE A 1 107 ? -7.379 2.909 7.061 1.00 86.62 107 PHE A C 1
ATOM 922 O O . PHE A 1 107 ? -7.688 3.515 8.077 1.00 86.62 107 PHE A O 1
ATOM 929 N N . GLY A 1 108 ? -6.242 3.143 6.399 1.00 84.94 108 GLY A N 1
ATOM 930 C CA . GLY A 1 108 ? -5.312 4.215 6.769 1.00 84.94 108 GLY A CA 1
ATOM 931 C C . GLY A 1 108 ? -5.661 5.581 6.171 1.00 84.94 108 GLY A C 1
ATOM 932 O O . GLY A 1 108 ? -4.985 6.555 6.483 1.00 84.94 108 GLY A O 1
ATOM 933 N N . GLU A 1 109 ? -6.668 5.644 5.290 1.00 87.25 109 GLU A N 1
ATOM 934 C CA . GLU A 1 109 ? -7.074 6.850 4.550 1.00 87.25 109 GLU A CA 1
ATOM 935 C C . GLU A 1 109 ? -5.889 7.566 3.867 1.00 87.25 109 GLU A C 1
ATOM 937 O O . GLU A 1 109 ? -5.868 8.788 3.717 1.00 87.25 109 GLU A O 1
ATOM 942 N N . VAL A 1 110 ? -4.886 6.789 3.438 1.00 88.75 110 VAL A N 1
ATOM 943 C CA . VAL A 1 110 ? -3.687 7.298 2.765 1.00 88.75 110 VAL A CA 1
ATOM 944 C C . VAL A 1 110 ? -4.005 7.617 1.303 1.00 88.75 110 VAL A C 1
ATOM 946 O O . VAL A 1 110 ? -4.553 6.794 0.564 1.00 88.75 110 VAL A O 1
ATOM 949 N N . GLY A 1 111 ? -3.632 8.818 0.875 1.00 87.00 111 GLY A N 1
ATOM 950 C CA . GLY A 1 111 ? -3.858 9.357 -0.455 1.00 87.00 111 GLY A CA 1
ATOM 951 C C . GLY A 1 111 ? -3.043 8.677 -1.556 1.00 87.00 111 GLY A C 1
ATOM 952 O O . GLY A 1 111 ? -2.024 8.017 -1.342 1.00 87.00 111 GLY A O 1
ATOM 953 N N . PHE A 1 112 ? -3.502 8.861 -2.797 1.00 87.44 112 PHE A N 1
ATOM 954 C CA . PHE A 1 112 ? -2.841 8.320 -3.989 1.00 87.44 112 PHE A CA 1
ATOM 955 C C . PHE A 1 112 ? -1.411 8.833 -4.169 1.00 87.44 112 PHE A C 1
ATOM 957 O O . PHE A 1 112 ? -0.556 8.088 -4.656 1.00 87.44 112 PHE A O 1
ATOM 964 N N . ILE A 1 113 ? -1.181 10.103 -3.826 1.00 87.75 113 ILE A N 1
ATOM 965 C CA . ILE A 1 113 ? 0.108 10.777 -3.997 1.00 87.75 113 ILE A CA 1
ATOM 966 C C . ILE A 1 113 ? 1.120 10.154 -3.034 1.00 87.75 113 ILE A C 1
ATOM 968 O O . ILE A 1 113 ? 2.196 9.733 -3.451 1.00 87.75 113 ILE A O 1
ATOM 972 N N . GLU A 1 114 ? 0.730 9.994 -1.774 1.00 92.38 114 GLU A N 1
ATOM 973 C CA . GLU A 1 114 ? 1.552 9.449 -0.697 1.00 92.38 114 GLU A CA 1
ATOM 974 C C . GLU A 1 114 ? 1.875 7.961 -0.914 1.00 92.38 114 GLU A C 1
ATOM 976 O O . GLU A 1 114 ? 2.984 7.499 -0.614 1.00 92.38 114 GLU A O 1
ATOM 981 N N . LEU A 1 115 ? 0.943 7.200 -1.499 1.00 91.12 115 LEU A N 1
ATOM 982 C CA . LEU A 1 115 ? 1.178 5.799 -1.855 1.00 91.12 115 LEU A CA 1
ATOM 983 C C . LEU A 1 115 ? 2.146 5.638 -3.036 1.00 91.12 115 LEU A C 1
ATOM 985 O O . LEU A 1 115 ? 2.884 4.654 -3.058 1.00 91.12 115 LEU A O 1
ATOM 989 N N . GLY A 1 116 ? 2.202 6.593 -3.972 1.00 86.25 116 GLY A N 1
ATOM 990 C CA . GLY A 1 116 ? 3.218 6.644 -5.035 1.00 86.25 116 GLY A CA 1
ATOM 991 C C . GLY A 1 116 ? 2.947 5.778 -6.274 1.00 86.25 116 GLY A C 1
ATOM 992 O O . GLY A 1 116 ? 3.838 5.600 -7.099 1.00 86.25 116 GLY A O 1
ATOM 993 N N . PHE A 1 117 ? 1.727 5.249 -6.443 1.00 87.50 117 PHE A N 1
ATOM 994 C CA . PHE A 1 117 ? 1.385 4.327 -7.543 1.00 87.50 117 PHE A CA 1
ATOM 995 C C . PHE A 1 117 ? 0.054 4.662 -8.228 1.00 87.50 117 PHE A C 1
ATOM 997 O O . PHE A 1 117 ? -0.692 3.762 -8.606 1.00 87.50 117 PHE A O 1
ATOM 1004 N N . GLY A 1 118 ? -0.262 5.949 -8.405 1.00 83.69 118 GLY A N 1
ATOM 1005 C CA . GLY A 1 118 ? -1.594 6.450 -8.781 1.00 83.69 118 GLY A CA 1
ATOM 1006 C C . GLY A 1 118 ? -2.356 5.644 -9.848 1.00 83.69 118 GLY A C 1
ATOM 1007 O O . GLY A 1 118 ? -3.443 5.130 -9.577 1.00 83.69 118 GLY A O 1
ATOM 1008 N N . ARG A 1 119 ? -1.789 5.483 -11.056 1.00 84.00 119 ARG A N 1
ATOM 1009 C CA . ARG A 1 119 ? -2.444 4.740 -12.158 1.00 84.00 119 ARG A CA 1
ATOM 1010 C C . ARG A 1 119 ? -2.666 3.263 -11.827 1.00 84.00 119 ARG A C 1
ATOM 1012 O O . ARG A 1 119 ? -3.716 2.713 -12.151 1.00 84.00 119 ARG A O 1
ATOM 1019 N N . PHE A 1 120 ? -1.679 2.620 -11.210 1.00 88.25 120 PHE A N 1
ATOM 1020 C CA . PHE A 1 120 ? -1.760 1.213 -10.829 1.00 88.25 120 PHE A CA 1
ATOM 1021 C C . PHE A 1 120 ? -2.758 1.004 -9.685 1.00 88.25 120 PHE A C 1
ATOM 1023 O O . PHE A 1 120 ? -3.652 0.169 -9.795 1.00 88.25 120 PHE A O 1
ATOM 1030 N N . LEU A 1 121 ? -2.673 1.828 -8.643 1.00 87.31 121 LEU A N 1
ATOM 1031 C CA . LEU A 1 121 ? -3.568 1.807 -7.494 1.00 87.31 121 LEU A CA 1
ATOM 1032 C C . LEU A 1 121 ? -5.027 1.994 -7.917 1.00 87.31 121 LEU A C 1
ATOM 1034 O O . LEU A 1 121 ? -5.890 1.265 -7.445 1.00 87.31 121 LEU A O 1
ATOM 1038 N N . LYS A 1 122 ? -5.311 2.888 -8.874 1.00 84.12 122 LYS A N 1
ATOM 1039 C CA . LYS A 1 122 ? -6.666 3.044 -9.424 1.00 84.12 122 LYS A CA 1
ATOM 1040 C C . LYS A 1 122 ? -7.196 1.738 -10.027 1.00 84.12 122 LYS A C 1
ATOM 1042 O O . LYS A 1 122 ? -8.333 1.374 -9.755 1.00 84.12 122 LYS A O 1
ATOM 1047 N N . LYS A 1 123 ? -6.377 1.006 -10.794 1.00 83.69 123 LYS A N 1
ATOM 1048 C CA . LYS A 1 123 ? -6.764 -0.305 -11.352 1.00 83.69 123 LYS A CA 1
ATOM 1049 C C . LYS A 1 123 ? -7.040 -1.326 -10.247 1.00 83.69 123 LYS A C 1
ATOM 1051 O O . LYS A 1 123 ? -8.060 -2.005 -10.299 1.00 83.69 123 LYS A O 1
ATOM 1056 N N . VAL A 1 124 ? -6.164 -1.398 -9.243 1.00 84.50 124 VAL A N 1
ATOM 1057 C CA . VAL A 1 124 ? -6.324 -2.293 -8.085 1.00 84.50 124 VAL A CA 1
ATOM 1058 C C . VAL A 1 124 ? -7.631 -1.998 -7.344 1.00 84.50 124 VAL A C 1
ATOM 1060 O O . VAL A 1 124 ? -8.418 -2.909 -7.102 1.00 84.50 124 VAL A O 1
ATOM 1063 N N . LEU A 1 125 ? -7.910 -0.729 -7.044 1.00 82.62 125 LEU A N 1
ATOM 1064 C CA . LEU A 1 125 ? -9.133 -0.322 -6.348 1.00 82.62 125 LEU A CA 1
ATOM 1065 C C . LEU A 1 125 ? -10.392 -0.654 -7.158 1.00 82.62 125 LEU A C 1
ATOM 1067 O O . LEU A 1 125 ? -11.342 -1.192 -6.592 1.00 82.62 125 LEU A O 1
ATOM 1071 N N . THR A 1 126 ? -10.382 -0.426 -8.476 1.00 79.81 126 THR A N 1
ATOM 1072 C CA . THR A 1 126 ? -11.496 -0.798 -9.363 1.00 79.81 126 THR A CA 1
ATOM 1073 C C . THR A 1 126 ? -11.767 -2.303 -9.345 1.00 79.81 126 THR A C 1
ATOM 1075 O O . THR A 1 126 ? -12.919 -2.706 -9.196 1.00 79.81 126 THR A O 1
ATOM 1078 N N . ILE A 1 127 ? -10.728 -3.141 -9.451 1.00 80.00 127 ILE A N 1
ATOM 1079 C CA . ILE A 1 127 ? -10.865 -4.610 -9.414 1.00 80.00 127 ILE A CA 1
ATOM 1080 C C . ILE A 1 127 ? -11.477 -5.067 -8.084 1.00 80.00 127 ILE A C 1
ATOM 1082 O O . ILE A 1 127 ? -12.339 -5.943 -8.061 1.00 80.00 127 ILE A O 1
ATOM 1086 N N . HIS A 1 128 ? -11.092 -4.424 -6.980 1.00 75.75 128 HIS A N 1
ATOM 1087 C CA . HIS A 1 128 ? -11.636 -4.692 -5.648 1.00 75.75 128 HIS A CA 1
ATOM 1088 C C . HIS A 1 128 ? -12.963 -3.973 -5.353 1.00 75.75 128 HIS A C 1
ATOM 1090 O O . HIS A 1 128 ? -13.436 -4.020 -4.218 1.00 75.75 128 HIS A O 1
ATOM 1096 N N . LYS A 1 129 ? -13.583 -3.324 -6.352 1.00 81.62 129 LYS A N 1
ATOM 1097 C CA . LYS A 1 129 ? -14.849 -2.580 -6.223 1.00 81.62 129 LYS A CA 1
ATOM 1098 C C . LYS A 1 129 ? -14.813 -1.501 -5.127 1.00 81.62 129 LYS A C 1
ATOM 1100 O O . LYS A 1 129 ? -15.822 -1.216 -4.486 1.00 81.62 129 LYS A O 1
ATOM 1105 N N . ILE A 1 130 ? -13.650 -0.888 -4.901 1.00 75.44 130 ILE A N 1
ATOM 1106 C CA . ILE A 1 130 ? -13.484 0.216 -3.952 1.00 75.44 130 ILE A CA 1
ATOM 1107 C C . ILE A 1 130 ? -13.653 1.533 -4.706 1.00 75.44 130 ILE A C 1
ATOM 1109 O O . ILE A 1 130 ? -12.831 1.897 -5.547 1.00 75.44 130 ILE A O 1
ATOM 1113 N N . CYS A 1 131 ? -14.719 2.265 -4.380 1.00 73.50 131 CYS A N 1
ATOM 1114 C CA . CYS A 1 131 ? -14.976 3.578 -4.958 1.00 73.50 131 CYS A CA 1
ATOM 1115 C C . CYS A 1 131 ? -13.889 4.572 -4.542 1.00 73.50 131 CYS A C 1
ATOM 1117 O O . CYS A 1 131 ? -13.692 4.844 -3.358 1.00 73.50 131 CYS A O 1
ATOM 1119 N N . THR A 1 132 ? -13.218 5.150 -5.531 1.00 65.75 132 THR A N 1
ATOM 1120 C CA . THR A 1 132 ? -12.284 6.254 -5.321 1.00 65.75 132 THR A CA 1
ATOM 1121 C C . THR A 1 132 ? -13.076 7.551 -5.269 1.00 65.75 132 THR A C 1
ATOM 1123 O O . THR A 1 132 ? -13.814 7.842 -6.213 1.00 65.75 132 THR A O 1
ATOM 1126 N N . TYR A 1 133 ? -12.935 8.340 -4.205 1.00 55.34 133 TYR A N 1
ATOM 1127 C CA . TYR A 1 133 ? -13.572 9.656 -4.140 1.00 55.34 133 TYR A CA 1
ATOM 1128 C C . TYR A 1 133 ? -13.010 10.532 -5.270 1.00 55.34 133 TYR A C 1
ATOM 1130 O O . TYR A 1 133 ? -11.835 10.890 -5.251 1.00 55.34 133 TYR A O 1
ATOM 1138 N N . ASN A 1 134 ? -13.825 10.828 -6.286 1.00 50.03 134 ASN A N 1
ATOM 1139 C CA . ASN A 1 134 ? -13.455 11.727 -7.373 1.00 50.03 134 ASN A CA 1
ATOM 1140 C C . ASN A 1 134 ? -14.068 13.108 -7.084 1.00 50.03 134 ASN A C 1
ATOM 1142 O O . ASN A 1 134 ? -15.268 13.288 -7.312 1.00 50.03 134 ASN A O 1
ATOM 1146 N N . PRO A 1 135 ? -13.301 14.083 -6.559 1.00 45.53 135 PRO A N 1
ATOM 1147 C CA . PRO A 1 135 ? -13.843 15.397 -6.204 1.00 45.53 135 PRO A CA 1
ATOM 1148 C C . PRO A 1 135 ? -14.422 16.153 -7.414 1.00 45.53 135 PRO A C 1
ATOM 1150 O O . PRO A 1 135 ? -15.264 17.030 -7.244 1.00 45.53 135 PRO A O 1
ATOM 1153 N N . SER A 1 136 ? -14.038 15.776 -8.636 1.00 40.97 136 SER A N 1
ATOM 1154 C CA . SER A 1 136 ? -14.487 16.394 -9.889 1.00 40.97 136 SER A CA 1
ATOM 1155 C C . SER A 1 136 ? -15.964 16.157 -10.223 1.00 40.97 136 SER A C 1
ATOM 1157 O O . SER A 1 136 ? -16.528 16.919 -10.999 1.00 40.97 136 SER A O 1
ATOM 1159 N N . ILE A 1 137 ? -16.606 15.129 -9.655 1.00 41.19 137 ILE A N 1
ATOM 1160 C CA . ILE A 1 137 ? -18.004 14.776 -9.981 1.00 41.19 137 ILE A CA 1
ATOM 1161 C C . ILE A 1 137 ? -19.003 15.584 -9.129 1.00 41.19 137 ILE A C 1
ATOM 1163 O O . ILE A 1 137 ? -20.125 15.834 -9.555 1.00 41.19 137 ILE A O 1
ATOM 1167 N N . ASN A 1 138 ? -18.580 16.111 -7.974 1.00 35.44 138 ASN A N 1
ATOM 1168 C CA . ASN A 1 138 ? -19.451 16.911 -7.100 1.00 35.44 138 ASN A CA 1
ATOM 1169 C C . ASN A 1 138 ? -19.580 18.388 -7.510 1.00 35.44 138 ASN A C 1
ATOM 1171 O O . ASN A 1 138 ? -20.382 19.104 -6.920 1.00 35.44 138 ASN A O 1
ATOM 1175 N N . LYS A 1 139 ? -18.835 18.862 -8.520 1.00 36.41 139 LYS A N 1
ATOM 1176 C CA . LYS A 1 139 ? -19.033 20.220 -9.064 1.00 36.41 139 LYS A CA 1
ATOM 1177 C C . LYS A 1 139 ? -20.240 20.335 -10.002 1.00 36.41 139 LYS A C 1
ATOM 1179 O O . LYS A 1 139 ? -20.600 21.449 -10.359 1.00 36.41 139 LYS A O 1
ATOM 1184 N N . VAL A 1 140 ? -20.858 19.217 -10.393 1.00 41.25 140 VAL A N 1
ATOM 1185 C CA . VAL A 1 140 ? -21.984 19.204 -11.347 1.00 41.25 140 VAL A CA 1
ATOM 1186 C C . VAL A 1 140 ? -23.351 19.213 -10.647 1.00 41.25 140 VAL A C 1
ATOM 1188 O O . VAL A 1 140 ? -24.341 19.552 -11.276 1.00 41.25 140 VAL A O 1
ATOM 1191 N N . PHE A 1 141 ? -23.417 18.925 -9.342 1.00 41.75 141 PHE A N 1
ATOM 1192 C CA . PHE A 1 141 ? -24.688 18.836 -8.600 1.00 41.75 141 PHE A CA 1
ATOM 1193 C C . PHE A 1 141 ? -24.960 19.996 -7.629 1.00 41.75 141 PHE A C 1
ATOM 1195 O O . PHE A 1 141 ? -25.978 19.981 -6.950 1.00 41.75 141 PHE A O 1
ATOM 1202 N N . ASN A 1 142 ? -24.082 21.004 -7.578 1.00 40.22 142 ASN A N 1
ATOM 1203 C CA . ASN A 1 142 ? -24.285 22.238 -6.805 1.00 40.22 142 ASN A CA 1
ATOM 1204 C C . ASN A 1 142 ? -24.267 23.469 -7.729 1.00 40.22 142 ASN A C 1
ATOM 1206 O O . ASN A 1 142 ? -23.468 24.389 -7.535 1.00 40.22 142 ASN A O 1
ATOM 1210 N N . LYS A 1 143 ? -25.107 23.458 -8.764 1.00 37.03 143 LYS A N 1
ATOM 1211 C CA . LYS A 1 143 ? -25.518 24.655 -9.499 1.00 37.03 143 LYS A CA 1
ATOM 1212 C C . LYS A 1 143 ? -27.015 24.611 -9.725 1.00 37.03 143 LYS A C 1
ATOM 1214 O O . LYS A 1 143 ? -27.496 23.516 -10.084 1.00 37.03 143 LYS A O 1
#

Secondary structure (DSSP, 8-state):
-----PPPP---SSHHHHHHHHHHHHHHHHHHHHHHTTTT----------HHHHHHHHHHHHHH-HHHHHHHHHHHTTTTS---GGGGS-GGGHHHHHHHHHHHHHTS---HHHHT-HHHHHHHHHHTT-----GGGTTSS--

Foldseek 3Di:
DDDPDDDDDDPPPPPPPVVVVVVVVVVVVVVVVCVVVVVVPPPVPPPQDPLVLLLVVLVVVCVVDVLLVQLLVQLPPPPVPPDDSCVSGDPVSSVVVLVSLCCCVVPVVHDCVSSPRNVNSVVSCVVVVHDDDDVVVVVVVPD

pLDDT: mean 74.01, std 20.18, range [35.44, 97.94]

Organism: Meloidogyne hapla (NCBI:txid6305)

Sequence (143 aa):
MDTKYKKPMDEGESSKNYNKKYYKKFKEQLNEIEKKNNCDYKEKRKIHPSIKMQKELIEYYESKNRNFKEARKQAKENMDNENRVLDRIEPKLRVEFIRGLLGLYKFGEVGFIELGFGRFLKKVLTIHKICTYNPSINKVFNK

Radius of gyration: 24.78 Å; chains: 1; bounding box: 39×84×58 Å